Protein AF-A0A183J4U0-F1 (afdb_monomer_lite)

Sequence (180 aa):
LTAIEVCFNSGDDETRLAVTDIFAYIVDYNVSVVREYALSESMNNQKSQFFNLVIDQMFNDPDPELGAAMQLAGALKTLVDPETLIATAQSKYGKSDFLSYFYNRCMDNLCSPLLSATTEDKLVKDCYRTANLLSLVLDLISFGVERHSSYMRNFIIYRDLLKRVLLLLKSRHSFLALCE

Foldseek 3Di:
DVVLVVQLPDPDLVSPLVSLVVLLVCLVVPLQVVLLVQLVCCVVDVPRCVVLSLLVSQVPNPDLLSPSNLSSLVSVLSNLAPVNLVVCVPPPDHNVSSVCCCLVPRLVSLCVLLPVQDDLQAGNDQDSSSLSSVLSSVVSLVSCCVRPVVSNVVVCVVVVVVSSLCNQLVHPDCSSNPDD

Secondary structure (DSSP, 8-state):
-HHHHHHHT-S-HHHHHHHHHHHHHHHHHHHHHHHHHHHHHHHH-TT--HHHHHHHHHHT-S-TT-HHHHHHHHHHHHHH-TTGGGGGGGSSS-HHHHHHHHHHHTHHHHTHHHHHHB-SS-B----HHHHHHHHHHHHHHHHHHHH-HHHHHHHHHHTTHHHHHHHHTT-SSTTTS---

Structure (mmCIF, N/CA/C/O backbone):
data_AF-A0A183J4U0-F1
#
_entry.id   AF-A0A183J4U0-F1
#
loop_
_atom_site.group_PDB
_atom_site.id
_atom_site.type_symbol
_atom_site.label_atom_id
_atom_site.label_alt_id
_atom_site.label_comp_id
_atom_site.label_asym_id
_atom_site.label_entity_id
_atom_site.label_seq_id
_atom_site.pdbx_PDB_ins_code
_atom_site.Cartn_x
_atom_site.Cartn_y
_atom_site.Cartn_z
_atom_site.occupancy
_atom_site.B_iso_or_equiv
_atom_site.auth_seq_id
_atom_site.auth_comp_id
_atom_site.auth_asym_id
_atom_site.auth_atom_id
_atom_site.pdbx_PDB_model_num
ATOM 1 N N . LEU A 1 1 ? 18.326 -2.526 -7.253 1.00 93.44 1 LEU A N 1
ATOM 2 C CA . LEU A 1 1 ? 17.116 -2.916 -6.495 1.00 93.44 1 LEU A CA 1
ATOM 3 C C . LEU A 1 1 ? 17.379 -4.087 -5.552 1.00 93.44 1 LEU A C 1
ATOM 5 O O . LEU A 1 1 ? 16.970 -3.991 -4.412 1.00 93.44 1 LEU A O 1
ATOM 9 N N . THR A 1 2 ? 18.195 -5.083 -5.910 1.00 93.56 2 THR A N 1
ATOM 10 C CA . THR A 1 2 ? 18.646 -6.118 -4.951 1.00 93.56 2 THR A CA 1
ATOM 11 C C . THR A 1 2 ? 19.314 -5.550 -3.688 1.00 93.56 2 THR A C 1
ATOM 13 O O . THR A 1 2 ? 19.054 -6.015 -2.589 1.00 93.56 2 THR A O 1
ATOM 16 N N . ALA A 1 3 ? 20.121 -4.487 -3.800 1.00 95.75 3 ALA A N 1
ATOM 17 C CA . ALA A 1 3 ? 20.663 -3.805 -2.617 1.00 95.75 3 ALA A CA 1
ATOM 18 C C . ALA A 1 3 ? 19.563 -3.199 -1.720 1.00 95.75 3 ALA A C 1
ATOM 20 O O . ALA A 1 3 ? 19.681 -3.246 -0.503 1.00 95.75 3 ALA A O 1
ATOM 21 N N . ILE A 1 4 ? 18.473 -2.695 -2.317 1.00 96.69 4 ILE A N 1
ATOM 22 C CA . ILE A 1 4 ? 17.311 -2.176 -1.583 1.00 96.69 4 ILE A CA 1
ATOM 23 C C . ILE A 1 4 ? 16.652 -3.305 -0.784 1.00 96.69 4 ILE A C 1
ATOM 25 O O . ILE A 1 4 ? 16.370 -3.122 0.391 1.00 96.69 4 ILE A O 1
ATOM 29 N N . GLU A 1 5 ? 16.475 -4.490 -1.377 1.00 95.00 5 GLU A N 1
ATOM 30 C CA . GLU A 1 5 ? 15.946 -5.663 -0.663 1.00 95.00 5 GLU A CA 1
ATOM 31 C C . GLU A 1 5 ? 16.819 -6.073 0.516 1.00 95.00 5 GLU A C 1
ATOM 33 O O . GLU A 1 5 ? 16.300 -6.360 1.591 1.00 95.00 5 GLU A O 1
ATOM 38 N N . VAL A 1 6 ? 18.140 -6.107 0.328 1.00 95.56 6 VAL A N 1
ATOM 39 C CA . VAL A 1 6 ? 19.080 -6.445 1.405 1.00 95.56 6 VAL A CA 1
ATOM 40 C C . VAL A 1 6 ? 18.952 -5.443 2.549 1.00 95.56 6 VAL A C 1
ATOM 42 O O . VAL A 1 6 ? 18.843 -5.851 3.702 1.00 95.56 6 VAL A O 1
ATOM 45 N N . CYS A 1 7 ? 18.906 -4.147 2.238 1.00 97.25 7 CYS A N 1
ATOM 46 C CA . CYS A 1 7 ? 18.741 -3.100 3.240 1.00 97.25 7 CYS A CA 1
ATOM 47 C C . CYS A 1 7 ? 17.369 -3.159 3.923 1.00 97.25 7 CYS A C 1
ATOM 49 O O . CYS A 1 7 ? 17.318 -3.055 5.141 1.00 97.25 7 CYS A O 1
ATOM 51 N N . PHE A 1 8 ? 16.274 -3.393 3.196 1.00 96.19 8 PHE A N 1
ATOM 52 C CA . PHE A 1 8 ? 14.945 -3.580 3.792 1.00 96.19 8 PHE A CA 1
ATOM 53 C C . PHE A 1 8 ? 14.855 -4.830 4.675 1.00 96.19 8 PHE A C 1
ATOM 55 O O . PHE A 1 8 ? 14.104 -4.839 5.644 1.00 96.19 8 PHE A O 1
ATOM 62 N N . ASN A 1 9 ? 15.640 -5.871 4.399 1.00 95.00 9 ASN A N 1
ATOM 63 C CA . ASN A 1 9 ? 15.748 -7.039 5.277 1.00 95.00 9 ASN A CA 1
ATOM 64 C C . ASN A 1 9 ? 16.752 -6.846 6.430 1.00 95.00 9 ASN A C 1
ATOM 66 O O . ASN A 1 9 ? 16.984 -7.779 7.201 1.00 95.00 9 ASN A O 1
ATOM 70 N N . SER A 1 10 ? 17.358 -5.663 6.563 1.00 95.88 10 SER A N 1
ATOM 71 C CA . SER A 1 10 ? 18.247 -5.351 7.680 1.00 95.88 10 SER A CA 1
ATOM 72 C C . SER A 1 10 ? 17.480 -5.324 9.002 1.00 95.88 10 SER A C 1
ATOM 74 O O . SER A 1 10 ? 16.396 -4.751 9.101 1.00 95.88 10 SER A O 1
ATOM 76 N N . GLY A 1 11 ? 18.080 -5.875 10.057 1.00 94.00 11 GLY A N 1
ATOM 77 C CA . GLY A 1 11 ? 17.563 -5.734 11.422 1.00 94.00 11 GLY A CA 1
ATOM 78 C C . GLY A 1 11 ? 17.733 -4.327 12.009 1.00 94.00 11 GLY A C 1
ATOM 79 O O . GLY A 1 11 ? 17.257 -4.082 13.110 1.00 94.00 11 GLY A O 1
ATOM 80 N N . ASP A 1 12 ? 18.415 -3.426 11.299 1.00 96.25 12 ASP A N 1
ATOM 81 C CA . ASP A 1 12 ? 18.687 -2.054 11.724 1.00 96.25 12 ASP A CA 1
ATOM 82 C C . ASP A 1 12 ? 17.681 -1.061 11.123 1.00 96.25 12 ASP A C 1
ATOM 84 O O . ASP A 1 12 ? 17.539 -0.974 9.901 1.00 96.25 12 ASP A O 1
ATOM 88 N N . ASP A 1 13 ? 16.990 -0.314 11.984 1.00 96.06 13 ASP A N 1
ATOM 89 C CA . ASP A 1 13 ? 15.930 0.619 11.589 1.00 96.06 13 ASP A CA 1
ATOM 90 C C . ASP A 1 13 ? 16.482 1.801 10.783 1.00 96.06 13 ASP A C 1
ATOM 92 O O . ASP A 1 13 ? 15.883 2.179 9.778 1.00 96.06 13 ASP A O 1
ATOM 96 N N . GLU A 1 14 ? 17.652 2.335 11.153 1.00 96.06 14 GLU A N 1
ATOM 97 C CA . GLU A 1 14 ? 18.282 3.455 10.438 1.00 96.06 14 GLU A CA 1
ATOM 98 C C . GLU A 1 14 ? 18.593 3.081 8.984 1.00 96.06 14 GLU A C 1
ATOM 100 O O . GLU A 1 14 ? 18.301 3.846 8.063 1.00 96.06 14 GLU A O 1
ATOM 105 N N . THR A 1 15 ? 19.099 1.867 8.754 1.00 97.31 15 THR A N 1
ATOM 106 C CA . THR A 1 15 ? 19.336 1.322 7.412 1.00 97.31 15 THR A CA 1
ATOM 107 C C . THR A 1 15 ? 18.042 1.237 6.600 1.00 97.31 15 THR A C 1
ATOM 109 O O . THR A 1 15 ? 18.034 1.600 5.419 1.00 97.31 15 THR A O 1
ATOM 112 N N . ARG A 1 16 ? 16.942 0.763 7.203 1.00 97.50 16 ARG A N 1
ATOM 113 C CA . ARG A 1 16 ? 15.645 0.629 6.512 1.00 97.50 16 ARG A CA 1
ATOM 114 C C . ARG A 1 16 ? 15.012 1.986 6.197 1.00 97.50 16 ARG A C 1
ATOM 116 O O . ARG A 1 16 ? 14.442 2.161 5.118 1.00 97.50 16 ARG A O 1
ATOM 123 N N . LEU A 1 17 ? 15.155 2.957 7.093 1.00 96.69 17 LEU A N 1
ATOM 124 C CA . LEU A 1 17 ? 14.690 4.327 6.877 1.00 96.69 17 LEU A CA 1
ATOM 125 C C . LEU A 1 17 ? 15.512 5.020 5.784 1.00 96.69 17 LEU A C 1
ATOM 127 O O . LEU A 1 17 ? 14.944 5.496 4.806 1.00 96.69 17 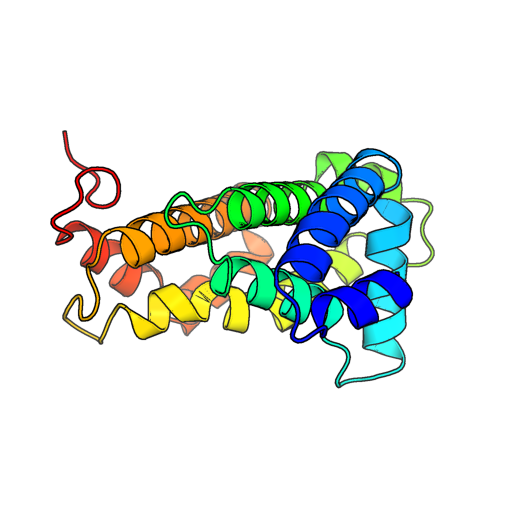LEU A O 1
ATOM 131 N N . ALA A 1 18 ? 16.844 4.966 5.856 1.00 96.81 18 ALA A N 1
ATOM 132 C CA . ALA A 1 18 ? 17.712 5.574 4.845 1.00 96.81 18 ALA A CA 1
ATOM 133 C C . ALA A 1 18 ? 17.474 4.993 3.442 1.00 96.81 18 ALA A C 1
ATOM 135 O O . ALA A 1 18 ? 17.494 5.711 2.440 1.00 96.81 18 ALA A O 1
ATOM 136 N N . VAL A 1 19 ? 17.228 3.682 3.343 1.00 97.88 19 VAL A N 1
ATOM 137 C CA . VAL A 1 19 ? 16.958 3.057 2.045 1.00 97.88 19 VAL A CA 1
ATOM 138 C C . VAL A 1 19 ? 15.536 3.326 1.534 1.00 97.88 19 VAL A C 1
ATOM 140 O O . VAL A 1 19 ? 15.312 3.242 0.326 1.00 97.88 19 VAL A O 1
ATOM 143 N N . THR A 1 20 ? 14.597 3.707 2.407 1.00 98.06 20 THR A N 1
ATOM 144 C CA . THR A 1 20 ? 13.251 4.155 2.007 1.00 98.06 20 THR A CA 1
ATOM 145 C C . THR A 1 20 ? 13.332 5.419 1.153 1.00 98.06 20 THR A C 1
ATOM 147 O O . THR A 1 20 ? 12.740 5.456 0.072 1.00 98.06 20 THR A O 1
ATOM 150 N N . ASP A 1 21 ? 14.157 6.389 1.555 1.00 95.94 21 ASP A N 1
ATOM 151 C CA . ASP A 1 21 ? 14.404 7.606 0.775 1.00 95.94 21 ASP A CA 1
ATOM 152 C C . ASP A 1 21 ? 15.013 7.307 -0.594 1.00 95.94 21 ASP A C 1
ATOM 154 O O . ASP A 1 21 ? 14.567 7.822 -1.623 1.00 95.94 21 ASP A O 1
ATOM 158 N N . ILE A 1 22 ? 16.011 6.421 -0.623 1.00 97.88 22 ILE A N 1
ATOM 159 C CA . ILE A 1 22 ? 16.664 6.002 -1.867 1.00 97.88 22 ILE A CA 1
ATOM 160 C C . ILE A 1 22 ? 15.658 5.295 -2.781 1.00 97.88 22 ILE A C 1
ATOM 162 O O . ILE A 1 22 ? 15.638 5.540 -3.987 1.00 97.88 22 ILE A O 1
ATOM 166 N N . PHE A 1 23 ? 14.819 4.415 -2.232 1.00 98.38 23 PHE A N 1
ATOM 167 C CA . PHE A 1 23 ? 13.799 3.715 -3.004 1.00 98.38 23 PHE A CA 1
ATOM 168 C C . PHE A 1 23 ? 12.775 4.685 -3.602 1.00 98.38 23 PHE A C 1
ATOM 170 O O . PHE A 1 23 ? 12.505 4.604 -4.801 1.00 98.38 23 PHE A O 1
ATOM 177 N N . ALA A 1 24 ? 12.259 5.622 -2.805 1.00 96.94 24 ALA A N 1
ATOM 178 C CA . ALA A 1 24 ? 11.329 6.645 -3.275 1.00 96.94 24 ALA A CA 1
ATOM 179 C C . ALA A 1 24 ? 11.949 7.495 -4.394 1.00 96.94 24 ALA A C 1
ATOM 181 O O . ALA A 1 24 ? 11.346 7.657 -5.453 1.00 96.94 24 ALA A O 1
ATOM 182 N N . TYR A 1 25 ? 13.208 7.910 -4.224 1.00 96.69 25 TYR A N 1
ATOM 183 C CA . TYR A 1 25 ? 13.953 8.626 -5.257 1.00 96.69 25 TYR A CA 1
ATOM 184 C C . TYR A 1 25 ? 14.075 7.812 -6.557 1.00 96.69 25 TYR A C 1
ATOM 186 O O . TYR A 1 25 ? 13.881 8.338 -7.651 1.00 96.69 25 TYR A O 1
ATOM 194 N N . ILE A 1 26 ? 14.348 6.506 -6.482 1.00 97.12 26 ILE A N 1
ATOM 195 C CA . ILE A 1 26 ? 14.392 5.657 -7.685 1.00 97.12 26 ILE A CA 1
ATOM 196 C C . ILE A 1 26 ? 13.018 5.599 -8.367 1.00 97.12 26 ILE A C 1
ATOM 198 O O . ILE A 1 26 ? 12.958 5.629 -9.596 1.00 97.12 26 ILE A O 1
ATOM 202 N N . VAL A 1 27 ? 11.928 5.520 -7.601 1.00 96.25 27 VAL A N 1
ATOM 203 C CA . VAL A 1 27 ? 10.564 5.492 -8.150 1.00 96.25 27 VAL A CA 1
ATOM 204 C C . VAL A 1 27 ? 10.227 6.798 -8.871 1.00 96.25 27 VAL A C 1
ATOM 206 O O . VAL A 1 27 ? 9.715 6.739 -9.989 1.00 96.25 27 VAL A O 1
ATOM 209 N N . ASP A 1 28 ? 10.580 7.945 -8.292 1.00 93.31 28 ASP A N 1
ATOM 210 C CA . ASP A 1 28 ? 10.303 9.264 -8.874 1.00 93.31 28 ASP A CA 1
ATOM 211 C C . ASP A 1 28 ? 11.062 9.502 -10.187 1.00 93.31 28 ASP A C 1
ATOM 213 O O . ASP A 1 28 ? 10.528 10.096 -11.125 1.00 93.31 28 ASP A O 1
ATOM 217 N N . TYR A 1 29 ? 12.302 9.014 -10.285 1.00 92.12 29 TYR A N 1
ATOM 218 C CA . TYR A 1 29 ? 13.151 9.244 -11.459 1.00 92.12 29 TYR A CA 1
ATOM 219 C C . TYR A 1 29 ? 13.063 8.138 -12.509 1.00 92.12 29 TYR A C 1
ATOM 221 O O . TYR A 1 29 ? 13.251 8.397 -13.700 1.00 92.12 29 TYR A O 1
ATOM 229 N N . ASN A 1 30 ? 12.834 6.891 -12.095 1.00 91.12 30 ASN A N 1
ATOM 230 C CA . ASN A 1 30 ? 12.848 5.742 -12.993 1.00 91.12 30 ASN A CA 1
ATOM 231 C C . ASN A 1 30 ? 11.872 4.642 -12.560 1.00 91.12 30 ASN A C 1
ATOM 233 O O . ASN A 1 30 ? 12.242 3.495 -12.280 1.00 91.12 30 ASN A O 1
ATOM 237 N N . VAL A 1 31 ? 10.589 4.997 -12.579 1.00 92.00 31 VAL A N 1
ATOM 238 C CA . VAL A 1 31 ? 9.477 4.089 -12.286 1.00 92.00 31 VAL A CA 1
ATOM 239 C C . VAL A 1 31 ? 9.531 2.793 -13.115 1.00 92.00 31 VAL A C 1
ATOM 241 O O . VAL A 1 31 ? 9.250 1.714 -12.591 1.00 92.00 31 VAL A O 1
ATOM 244 N N . SER A 1 32 ? 9.943 2.861 -14.388 1.00 90.56 32 SER A N 1
ATOM 245 C CA . SER A 1 32 ? 9.982 1.698 -15.287 1.00 90.56 32 SER A CA 1
ATOM 246 C C . SER A 1 32 ? 10.986 0.639 -14.828 1.00 90.56 32 SER A C 1
ATOM 248 O O . SER A 1 32 ? 10.643 -0.542 -14.824 1.00 90.56 32 SER A O 1
ATOM 250 N N . VAL A 1 33 ? 12.174 1.036 -14.354 1.00 91.88 33 VAL A N 1
ATOM 251 C CA . VAL A 1 33 ? 13.178 0.091 -13.825 1.00 91.88 33 VAL A CA 1
ATOM 252 C C . VAL A 1 33 ? 12.648 -0.675 -12.613 1.00 91.88 33 VAL A C 1
ATOM 254 O O . VAL A 1 33 ? 12.895 -1.875 -12.486 1.00 91.88 33 VAL A O 1
ATOM 257 N N . VAL A 1 34 ? 11.884 -0.017 -11.739 1.00 94.56 34 VAL A N 1
ATOM 258 C CA . VAL A 1 34 ? 11.293 -0.668 -10.560 1.00 94.56 34 VAL A CA 1
ATOM 259 C C . VAL A 1 34 ? 10.226 -1.684 -10.965 1.00 94.56 34 VAL A C 1
ATOM 261 O O . VAL A 1 34 ? 10.207 -2.801 -10.442 1.00 94.56 34 VAL A O 1
ATOM 264 N N . ARG A 1 35 ? 9.374 -1.336 -11.937 1.00 93.00 35 ARG A N 1
ATOM 265 C CA . ARG A 1 35 ? 8.352 -2.251 -12.469 1.00 93.00 35 ARG A CA 1
ATOM 266 C C . ARG A 1 35 ? 8.964 -3.471 -13.140 1.00 93.00 35 ARG A C 1
ATOM 268 O O . ARG A 1 35 ? 8.545 -4.593 -12.861 1.00 93.00 35 ARG A O 1
ATOM 275 N N . GLU A 1 36 ? 9.947 -3.255 -14.012 1.00 91.31 36 GLU A N 1
ATOM 276 C CA . GLU A 1 36 ? 10.636 -4.332 -14.726 1.00 91.31 36 GLU A CA 1
ATOM 277 C C . GLU A 1 36 ? 11.350 -5.269 -13.764 1.00 91.31 36 GLU A C 1
ATOM 279 O O . GLU A 1 36 ? 11.253 -6.487 -13.919 1.00 91.31 36 GLU A O 1
ATOM 284 N N . TYR A 1 37 ? 12.013 -4.717 -12.748 1.00 93.12 37 TYR A N 1
ATOM 285 C CA . TYR A 1 37 ? 12.656 -5.512 -11.715 1.00 93.12 37 TYR A CA 1
ATOM 286 C C . TYR A 1 37 ? 11.647 -6.407 -10.995 1.00 93.12 37 TYR A C 1
ATOM 288 O O . TYR A 1 37 ? 11.796 -7.628 -11.044 1.00 93.12 37 TYR A O 1
ATOM 296 N N . ALA A 1 38 ? 10.581 -5.828 -10.430 1.00 92.56 38 ALA A N 1
ATOM 297 C CA . ALA A 1 38 ? 9.571 -6.579 -9.686 1.00 92.56 38 ALA A CA 1
ATOM 298 C C . ALA A 1 38 ? 8.898 -7.666 -10.548 1.00 92.56 38 ALA A C 1
ATOM 300 O O . ALA A 1 38 ? 8.719 -8.801 -10.107 1.00 92.56 38 ALA A O 1
ATOM 301 N N . LEU A 1 39 ? 8.579 -7.352 -11.808 1.00 90.88 39 LEU A N 1
ATOM 302 C CA . LEU A 1 39 ? 8.016 -8.331 -12.738 1.00 90.88 39 LEU A CA 1
ATOM 303 C C . LEU A 1 39 ? 9.008 -9.436 -13.090 1.00 90.88 39 LEU A C 1
ATOM 305 O O . LEU A 1 39 ? 8.648 -10.613 -13.046 1.00 90.88 39 LEU A O 1
ATOM 309 N N . SER A 1 40 ? 10.247 -9.079 -13.427 1.00 89.81 40 SER A N 1
ATOM 310 C CA . SER A 1 40 ? 11.280 -10.054 -13.787 1.00 89.81 40 SER A CA 1
ATOM 311 C C . SER A 1 40 ? 11.569 -11.021 -12.639 1.00 89.81 40 SER A C 1
ATOM 313 O O . SER A 1 40 ? 11.699 -12.224 -12.865 1.00 89.81 40 SER A O 1
ATOM 315 N N . GLU A 1 41 ? 11.598 -10.517 -11.407 1.00 89.81 41 GLU A N 1
ATOM 316 C CA . GLU A 1 41 ? 11.797 -11.321 -10.210 1.00 89.81 41 GLU A CA 1
ATOM 317 C C . GLU A 1 41 ? 10.620 -12.291 -10.013 1.00 89.81 41 GLU A C 1
ATOM 319 O O . GLU A 1 41 ? 10.843 -13.490 -9.842 1.00 89.81 41 GLU A O 1
ATOM 324 N N . SER A 1 42 ? 9.378 -11.814 -10.171 1.00 88.06 42 SER A N 1
ATOM 325 C CA . SER A 1 42 ? 8.160 -12.629 -10.024 1.00 88.06 42 SER A CA 1
ATOM 326 C C . SER A 1 42 ? 8.043 -13.785 -11.023 1.00 88.06 42 SER A C 1
ATOM 328 O O . SER A 1 42 ? 7.495 -14.842 -10.700 1.00 88.06 42 SER A O 1
ATOM 330 N N . MET A 1 43 ? 8.579 -13.607 -12.232 1.00 84.56 43 MET A N 1
ATOM 331 C CA . MET A 1 43 ? 8.560 -14.628 -13.282 1.00 84.56 43 MET A CA 1
ATOM 332 C C . MET A 1 43 ? 9.628 -15.701 -13.057 1.00 84.56 43 MET A C 1
ATOM 334 O O . MET A 1 43 ? 9.401 -16.873 -13.351 1.00 84.56 43 MET A O 1
ATOM 338 N N . ASN A 1 44 ? 10.786 -15.306 -12.523 1.00 84.06 44 ASN A N 1
ATOM 339 C CA . ASN A 1 44 ? 11.911 -16.210 -12.284 1.00 84.06 44 ASN A CA 1
ATOM 340 C C . ASN A 1 44 ? 11.815 -16.928 -10.932 1.00 84.06 44 ASN A C 1
ATOM 342 O O . ASN A 1 44 ? 12.350 -18.025 -10.768 1.00 84.06 44 ASN A O 1
ATOM 346 N N . ASN A 1 45 ? 11.135 -16.323 -9.961 1.00 79.19 45 ASN A N 1
ATOM 347 C CA . ASN A 1 45 ? 10.990 -16.846 -8.616 1.00 79.19 45 ASN A CA 1
ATOM 348 C C . ASN A 1 45 ? 9.554 -16.640 -8.131 1.00 79.19 45 ASN A C 1
ATOM 350 O O . ASN A 1 45 ? 9.157 -15.536 -7.781 1.00 79.19 45 ASN A O 1
ATOM 354 N N . GLN A 1 46 ? 8.778 -17.718 -8.015 1.00 70.50 46 GLN A N 1
ATOM 355 C CA . GLN A 1 46 ? 7.401 -17.630 -7.507 1.00 70.50 46 GLN A CA 1
ATOM 356 C C . GLN A 1 46 ? 7.312 -17.151 -6.048 1.00 70.50 46 GLN A C 1
ATOM 358 O O . GLN A 1 46 ? 6.231 -16.770 -5.603 1.00 70.50 46 GLN A O 1
ATOM 363 N N . LYS A 1 47 ? 8.428 -17.188 -5.305 1.00 73.50 47 LYS A N 1
ATOM 364 C CA . LYS A 1 47 ? 8.545 -16.629 -3.952 1.00 73.50 47 LYS A CA 1
ATOM 365 C C . LYS A 1 47 ? 9.003 -15.167 -3.944 1.00 73.50 47 LYS A C 1
ATOM 367 O O . LYS A 1 47 ? 9.154 -14.622 -2.858 1.00 73.50 47 LYS A O 1
ATOM 372 N N . SER A 1 48 ? 9.255 -14.558 -5.106 1.00 74.12 48 SER A N 1
ATOM 373 C CA . SER A 1 48 ? 9.557 -13.128 -5.211 1.00 74.12 48 SER A CA 1
ATOM 374 C C . SER A 1 48 ? 8.450 -12.326 -4.545 1.00 74.12 48 SER A C 1
ATOM 376 O O . SER A 1 48 ? 7.253 -12.562 -4.745 1.00 74.12 48 SER A O 1
ATOM 378 N N . GLN A 1 49 ? 8.887 -11.402 -3.703 1.00 83.81 49 GLN A N 1
ATOM 379 C CA . GLN A 1 49 ? 8.032 -10.645 -2.810 1.00 83.81 49 GLN A CA 1
ATOM 380 C C . GLN A 1 49 ? 8.476 -9.184 -2.744 1.00 83.81 49 GLN A C 1
ATOM 382 O O . GLN A 1 49 ? 8.109 -8.523 -1.787 1.00 83.81 49 GLN A O 1
ATOM 387 N N . PHE A 1 50 ? 9.203 -8.639 -3.733 1.00 94.50 50 PHE A N 1
ATOM 388 C CA . PHE A 1 50 ? 9.763 -7.281 -3.641 1.00 94.50 50 PHE A CA 1
ATOM 389 C C . PHE A 1 50 ? 8.751 -6.221 -3.177 1.00 94.50 50 PHE A C 1
ATOM 391 O O . PHE A 1 50 ? 9.004 -5.494 -2.222 1.00 94.50 50 PHE A O 1
ATOM 398 N N . PHE A 1 51 ? 7.558 -6.167 -3.775 1.00 95.94 51 PHE A N 1
ATOM 399 C CA . PHE A 1 51 ? 6.529 -5.228 -3.312 1.00 95.94 51 PHE A CA 1
ATOM 400 C C . PHE A 1 51 ? 5.852 -5.645 -2.011 1.00 95.94 51 PHE A C 1
ATOM 402 O O . PHE A 1 51 ? 5.422 -4.775 -1.266 1.00 95.94 51 PHE A O 1
ATOM 409 N N . ASN A 1 52 ? 5.780 -6.940 -1.701 1.00 96.00 52 ASN A N 1
ATOM 410 C CA . ASN A 1 52 ? 5.331 -7.371 -0.379 1.00 96.00 52 ASN A CA 1
ATOM 411 C C . ASN A 1 52 ? 6.331 -6.953 0.706 1.00 96.00 52 ASN A C 1
ATOM 413 O O . ASN A 1 52 ? 5.893 -6.491 1.744 1.00 96.00 52 ASN A O 1
ATOM 417 N N . LEU A 1 53 ? 7.637 -6.975 0.427 1.00 96.38 53 LEU A N 1
ATOM 418 C CA . LEU A 1 53 ? 8.674 -6.441 1.304 1.00 96.38 53 LEU A CA 1
ATOM 419 C C . LEU A 1 53 ? 8.509 -4.928 1.494 1.00 96.38 53 LEU A C 1
ATOM 421 O O . LEU A 1 53 ? 8.582 -4.456 2.620 1.00 96.38 53 LEU A O 1
ATOM 425 N N . VAL A 1 54 ? 8.235 -4.172 0.424 1.00 97.75 54 VAL A N 1
ATOM 426 C CA . VAL A 1 54 ? 7.918 -2.732 0.521 1.00 97.75 54 VAL A CA 1
ATOM 427 C C . VAL A 1 54 ? 6.681 -2.490 1.398 1.00 97.75 54 VAL A C 1
ATOM 429 O O . VAL A 1 54 ? 6.697 -1.618 2.263 1.00 97.75 54 VAL A O 1
ATOM 432 N N . ILE A 1 55 ? 5.622 -3.282 1.216 1.00 98.00 55 ILE A N 1
ATOM 433 C CA . ILE A 1 55 ? 4.408 -3.222 2.045 1.00 98.00 55 ILE A CA 1
ATOM 434 C C . ILE A 1 55 ? 4.729 -3.572 3.508 1.00 98.00 55 ILE A C 1
ATOM 436 O O . ILE A 1 55 ? 4.265 -2.891 4.420 1.00 98.00 55 ILE A O 1
ATOM 440 N N . ASP A 1 56 ? 5.567 -4.577 3.751 1.00 96.75 56 ASP A N 1
ATOM 441 C CA . ASP A 1 56 ? 5.979 -4.958 5.101 1.00 96.75 56 ASP A CA 1
ATOM 442 C C . ASP A 1 56 ? 6.773 -3.834 5.778 1.00 96.75 56 ASP A C 1
ATOM 444 O O . ASP A 1 56 ? 6.595 -3.596 6.973 1.00 96.75 56 ASP A O 1
ATOM 448 N N . GLN A 1 57 ? 7.596 -3.087 5.033 1.00 97.38 57 GLN A N 1
ATOM 449 C CA . GLN A 1 57 ? 8.262 -1.897 5.570 1.00 97.38 57 GLN A CA 1
ATOM 450 C C . GLN A 1 57 ? 7.265 -0.819 5.990 1.00 97.38 57 GLN A C 1
ATOM 452 O O . GLN A 1 57 ? 7.413 -0.259 7.073 1.00 97.38 57 GLN A O 1
ATOM 457 N N . MET A 1 58 ? 6.201 -0.585 5.212 1.00 97.62 58 MET A N 1
ATOM 458 C CA . MET A 1 58 ? 5.135 0.340 5.623 1.00 97.62 58 MET A CA 1
ATOM 459 C C . MET A 1 58 ? 4.502 -0.069 6.956 1.00 97.62 58 MET A C 1
ATOM 461 O O . MET A 1 58 ? 4.172 0.771 7.790 1.00 97.62 58 MET A O 1
ATOM 465 N N . PHE A 1 59 ? 4.305 -1.369 7.171 1.00 96.38 59 PHE A N 1
ATOM 466 C CA . PHE A 1 59 ? 3.642 -1.864 8.378 1.00 96.38 59 PHE A CA 1
ATOM 467 C C . PHE A 1 59 ? 4.539 -1.778 9.610 1.00 96.38 59 PHE A C 1
ATOM 469 O O . PHE A 1 59 ? 4.033 -1.600 10.726 1.00 96.38 59 PHE A O 1
ATOM 476 N N . ASN A 1 60 ? 5.851 -1.877 9.399 1.00 95.56 60 ASN A N 1
ATOM 477 C CA . ASN A 1 60 ? 6.884 -1.903 10.429 1.00 95.56 60 ASN A CA 1
ATOM 478 C C . ASN A 1 60 ? 7.628 -0.569 10.586 1.00 95.56 60 ASN A C 1
ATOM 480 O O . ASN A 1 60 ? 8.694 -0.549 11.197 1.00 95.56 60 ASN A O 1
ATOM 484 N N . ASP A 1 61 ? 7.069 0.535 10.080 1.00 96.69 61 ASP A N 1
ATOM 485 C CA . ASP A 1 61 ? 7.611 1.873 10.317 1.00 96.69 61 ASP A CA 1
ATOM 486 C C . ASP A 1 61 ? 7.666 2.158 11.835 1.00 96.69 61 ASP A C 1
ATOM 488 O O . ASP A 1 61 ? 6.621 2.075 12.507 1.00 96.69 61 ASP A O 1
ATOM 492 N N . PRO A 1 62 ? 8.859 2.414 12.408 1.00 93.06 62 PRO A N 1
ATOM 493 C CA . PRO A 1 62 ? 9.001 2.687 13.834 1.00 93.06 62 PRO A CA 1
ATOM 494 C C . PRO A 1 62 ? 8.390 4.036 14.240 1.00 93.06 62 PRO A C 1
ATOM 496 O O . PRO A 1 62 ? 8.073 4.214 15.419 1.00 93.06 62 PRO A O 1
ATOM 499 N N . ASP A 1 63 ? 8.187 4.961 13.296 1.00 92.75 63 ASP A N 1
ATOM 500 C CA . ASP A 1 63 ? 7.604 6.274 13.554 1.00 92.75 63 ASP A CA 1
ATOM 501 C C . ASP A 1 63 ? 6.086 6.168 13.828 1.00 92.75 63 ASP A C 1
ATOM 503 O O . ASP A 1 63 ? 5.329 5.653 12.997 1.00 92.75 63 ASP A O 1
ATOM 507 N N . PRO A 1 64 ? 5.580 6.657 14.978 1.00 87.31 64 PRO A N 1
ATOM 508 C CA . PRO A 1 64 ? 4.144 6.752 15.238 1.00 87.31 64 PRO A CA 1
ATOM 509 C C . PRO A 1 64 ? 3.360 7.588 14.213 1.00 87.31 64 PRO A C 1
ATOM 511 O O . PRO A 1 64 ? 2.153 7.360 14.056 1.00 87.31 64 PRO A O 1
ATOM 514 N N . GLU A 1 65 ? 4.020 8.543 13.552 1.00 89.31 65 GLU A N 1
ATOM 515 C CA . GLU A 1 65 ? 3.456 9.380 12.485 1.00 89.31 65 GLU A CA 1
ATOM 516 C C . GLU A 1 65 ? 3.538 8.722 11.101 1.00 89.31 65 GLU A C 1
ATOM 518 O O . GLU A 1 65 ? 2.906 9.206 10.165 1.00 89.31 65 GLU A O 1
ATOM 523 N N . LEU A 1 66 ? 4.211 7.569 10.992 1.00 96.19 66 LEU A N 1
ATOM 524 C CA . LEU A 1 66 ? 4.285 6.748 9.782 1.00 96.19 66 LEU A CA 1
ATOM 525 C C . LEU A 1 66 ? 4.929 7.466 8.579 1.00 96.19 66 LEU A C 1
ATOM 527 O O . LEU A 1 66 ? 4.523 7.235 7.438 1.00 96.19 66 LEU A O 1
ATOM 531 N N . GLY A 1 67 ? 5.920 8.334 8.808 1.00 96.25 67 GLY A N 1
ATOM 532 C CA . GLY A 1 67 ? 6.550 9.129 7.748 1.00 96.25 67 GLY A CA 1
ATOM 533 C C . GLY A 1 67 ? 7.149 8.287 6.613 1.00 96.25 67 GLY A C 1
ATOM 534 O O . GLY A 1 67 ? 6.878 8.548 5.436 1.00 96.25 67 GLY A O 1
ATOM 535 N N . ALA A 1 68 ? 7.891 7.226 6.941 1.00 97.56 68 ALA A N 1
ATOM 536 C CA . ALA A 1 68 ? 8.458 6.327 5.936 1.00 97.56 68 ALA A CA 1
ATOM 537 C C . ALA A 1 68 ? 7.357 5.505 5.246 1.00 97.56 68 ALA A C 1
ATOM 539 O O . ALA A 1 68 ? 7.373 5.326 4.026 1.00 97.56 68 ALA A O 1
ATOM 540 N N . ALA A 1 69 ? 6.341 5.061 5.988 1.00 98.19 69 ALA A N 1
ATOM 541 C CA . ALA A 1 69 ? 5.207 4.348 5.410 1.00 98.19 69 ALA A CA 1
ATOM 542 C C . ALA A 1 69 ? 4.390 5.224 4.448 1.00 98.19 69 ALA A C 1
ATOM 544 O O . ALA A 1 69 ? 3.938 4.723 3.418 1.00 98.19 69 ALA A O 1
ATOM 545 N N . MET A 1 70 ? 4.222 6.519 4.736 1.00 97.81 70 MET A N 1
ATOM 546 C CA . MET A 1 70 ? 3.583 7.488 3.837 1.00 97.81 70 MET A CA 1
ATOM 547 C C . MET A 1 70 ? 4.360 7.622 2.525 1.00 97.81 70 MET A C 1
ATOM 549 O O . MET A 1 70 ? 3.767 7.605 1.445 1.00 97.81 70 MET A O 1
ATOM 553 N N . GLN A 1 71 ? 5.688 7.699 2.607 1.00 97.88 71 GLN A N 1
ATOM 554 C CA . GLN A 1 71 ? 6.561 7.789 1.439 1.00 97.88 71 GLN A CA 1
ATOM 555 C C . GLN A 1 71 ? 6.510 6.515 0.587 1.00 97.88 71 GLN A C 1
ATOM 557 O O . GLN A 1 71 ? 6.349 6.586 -0.633 1.00 97.88 71 GLN A O 1
ATOM 562 N N . LEU A 1 72 ? 6.557 5.340 1.220 1.00 98.44 72 LEU A N 1
ATOM 563 C CA . LEU A 1 72 ? 6.403 4.055 0.536 1.00 98.44 72 LEU A CA 1
ATOM 564 C C . LEU A 1 72 ? 5.003 3.894 -0.076 1.00 98.44 72 LEU A C 1
ATOM 566 O O . LEU A 1 72 ? 4.890 3.419 -1.205 1.00 98.44 72 LEU A O 1
ATOM 570 N N . ALA A 1 73 ? 3.943 4.339 0.606 1.00 98.25 73 ALA A N 1
ATOM 571 C CA . ALA A 1 73 ? 2.589 4.359 0.051 1.00 98.25 73 ALA A CA 1
ATOM 572 C C . ALA A 1 73 ? 2.515 5.243 -1.203 1.00 98.25 73 ALA A C 1
ATOM 574 O O . ALA A 1 73 ? 1.958 4.827 -2.222 1.00 98.25 73 ALA A O 1
ATOM 575 N N . GLY A 1 74 ? 3.123 6.433 -1.155 1.00 98.00 74 GLY A N 1
ATOM 576 C CA . GLY A 1 74 ? 3.257 7.326 -2.306 1.00 98.00 74 GLY A CA 1
ATOM 577 C C . GLY A 1 74 ? 3.994 6.657 -3.466 1.00 98.00 74 GLY A C 1
ATOM 578 O O . GLY A 1 74 ? 3.490 6.640 -4.588 1.00 98.00 74 GLY A O 1
ATOM 579 N N . ALA A 1 75 ? 5.124 6.005 -3.187 1.00 98.12 75 ALA A N 1
ATOM 580 C CA . ALA A 1 75 ? 5.883 5.258 -4.184 1.00 98.12 75 ALA A CA 1
ATOM 581 C C . ALA A 1 75 ? 5.052 4.127 -4.820 1.00 98.12 75 ALA A C 1
ATOM 583 O O . ALA A 1 75 ? 5.048 3.971 -6.043 1.00 98.12 75 ALA A O 1
ATOM 584 N N . LEU A 1 76 ? 4.292 3.365 -4.022 1.00 97.94 76 LEU A N 1
ATOM 585 C CA . LEU A 1 76 ? 3.386 2.332 -4.533 1.00 97.94 76 LEU A CA 1
ATOM 586 C C . LEU A 1 76 ? 2.293 2.926 -5.431 1.00 97.94 76 LEU A C 1
ATOM 588 O O . LEU A 1 76 ? 2.046 2.373 -6.504 1.00 97.94 76 LEU A O 1
ATOM 592 N N . LYS A 1 77 ? 1.684 4.061 -5.055 1.00 97.31 77 LYS A N 1
ATOM 593 C CA . LYS A 1 77 ? 0.716 4.773 -5.912 1.00 97.31 77 LYS A CA 1
ATOM 594 C C . LYS A 1 77 ? 1.346 5.185 -7.235 1.00 97.31 77 LYS A C 1
ATOM 596 O O . LYS A 1 77 ? 0.808 4.837 -8.283 1.00 97.31 77 LYS A O 1
ATOM 601 N N . THR A 1 78 ? 2.513 5.827 -7.200 1.00 96.62 78 THR A N 1
ATOM 602 C CA . THR A 1 78 ? 3.267 6.208 -8.403 1.00 96.62 78 THR A CA 1
ATOM 603 C C . THR A 1 78 ? 3.561 4.994 -9.281 1.00 96.62 78 THR A C 1
ATOM 605 O O . THR A 1 78 ? 3.432 5.069 -10.502 1.00 96.62 78 THR A O 1
ATOM 608 N N . LEU A 1 79 ? 3.898 3.845 -8.689 1.00 95.19 79 LEU A N 1
ATOM 609 C CA . LEU A 1 79 ? 4.171 2.608 -9.422 1.00 95.19 79 LEU A CA 1
ATOM 610 C C . LEU A 1 79 ? 2.932 2.021 -10.097 1.00 95.19 79 LEU A C 1
ATOM 612 O O . LEU A 1 79 ? 3.066 1.464 -11.189 1.00 95.19 79 LEU A O 1
ATOM 616 N N . VAL A 1 80 ? 1.743 2.146 -9.510 1.00 94.88 80 VAL A N 1
ATOM 617 C CA . VAL A 1 80 ? 0.507 1.630 -10.116 1.00 94.88 80 VAL A CA 1
ATOM 618 C C . VAL A 1 80 ? -0.261 2.670 -10.930 1.00 94.88 80 VAL A C 1
ATOM 620 O O . VAL A 1 80 ? -1.173 2.279 -11.647 1.00 94.88 80 VAL A O 1
ATOM 623 N N . ASP A 1 81 ? 0.080 3.958 -10.877 1.00 94.00 81 ASP A N 1
ATOM 624 C CA . ASP A 1 81 ? -0.702 5.006 -11.541 1.00 94.00 81 ASP A CA 1
ATOM 625 C C . ASP A 1 81 ? -0.802 4.795 -13.069 1.00 94.00 81 ASP A C 1
ATOM 627 O O . ASP A 1 81 ? 0.221 4.657 -13.749 1.00 94.00 81 ASP A O 1
ATOM 631 N N . PRO A 1 82 ? -2.017 4.800 -13.656 1.00 89.06 82 PRO A N 1
ATOM 632 C CA . PRO A 1 82 ? -2.209 4.779 -15.101 1.00 89.06 82 PRO A CA 1
ATOM 633 C C . PRO A 1 82 ? -1.377 5.799 -15.883 1.00 89.06 82 PRO A C 1
ATOM 635 O O . PRO A 1 82 ? -0.977 5.477 -17.003 1.00 89.06 82 PRO A O 1
ATOM 638 N N . GLU A 1 83 ? -1.138 6.990 -15.332 1.00 87.94 83 GLU A N 1
ATOM 639 C CA . GLU A 1 83 ? -0.404 8.080 -15.988 1.00 87.94 83 GLU A CA 1
ATOM 640 C C . GLU A 1 83 ? 1.083 7.768 -16.096 1.00 87.94 83 GLU A C 1
ATOM 642 O O . GLU A 1 83 ? 1.679 7.884 -17.167 1.00 87.94 83 GLU A O 1
ATOM 647 N N . THR A 1 84 ? 1.679 7.263 -15.021 1.00 85.62 84 THR A N 1
ATOM 648 C CA . THR A 1 84 ? 3.085 6.852 -15.026 1.00 85.62 84 THR A CA 1
ATOM 649 C C . THR A 1 84 ? 3.265 5.506 -15.732 1.00 85.62 84 THR A C 1
ATOM 651 O O . THR A 1 84 ? 4.360 5.193 -16.202 1.00 85.62 84 THR A O 1
ATOM 654 N N . LEU A 1 85 ? 2.210 4.689 -15.855 1.00 81.00 85 LEU A N 1
ATOM 655 C CA . LEU A 1 85 ? 2.227 3.430 -16.607 1.00 81.00 85 LEU A CA 1
ATOM 656 C C . LEU A 1 85 ? 2.378 3.631 -18.119 1.00 81.00 85 LEU A C 1
ATOM 658 O O . LEU A 1 85 ? 2.799 2.691 -18.795 1.00 81.00 85 LEU A O 1
ATOM 662 N N . ILE A 1 86 ? 2.126 4.833 -18.648 1.00 70.56 86 ILE A N 1
ATOM 663 C CA . ILE A 1 86 ? 2.375 5.174 -20.061 1.00 70.56 86 ILE A CA 1
ATOM 664 C C . ILE A 1 86 ? 3.866 5.007 -20.403 1.00 70.56 86 ILE A C 1
ATOM 666 O O . ILE A 1 86 ? 4.194 4.493 -21.472 1.00 70.56 86 ILE A O 1
ATOM 670 N N . ALA A 1 87 ? 4.770 5.310 -19.462 1.00 64.12 87 ALA A N 1
ATOM 671 C CA . ALA A 1 87 ? 6.215 5.092 -19.608 1.00 64.12 87 ALA A CA 1
ATOM 672 C C . ALA A 1 87 ? 6.607 3.603 -19.727 1.00 64.12 87 ALA A C 1
ATOM 674 O O . ALA A 1 87 ? 7.724 3.271 -20.118 1.00 64.12 87 ALA A O 1
ATOM 675 N N . THR A 1 88 ? 5.675 2.695 -19.427 1.00 59.59 88 THR A N 1
ATOM 676 C CA . THR A 1 88 ? 5.852 1.237 -19.527 1.00 59.59 88 THR A CA 1
ATOM 677 C C . THR A 1 88 ? 5.490 0.708 -20.917 1.00 59.59 88 THR A C 1
ATOM 679 O O . THR A 1 88 ? 5.726 -0.460 -21.199 1.00 59.59 88 THR A O 1
ATOM 682 N N . ALA A 1 89 ? 4.950 1.544 -21.816 1.00 60.84 89 ALA A N 1
ATOM 683 C CA . ALA A 1 89 ? 4.614 1.145 -23.187 1.00 60.84 89 ALA A CA 1
ATOM 684 C C . ALA A 1 89 ? 5.839 0.703 -24.013 1.00 60.84 89 ALA A C 1
ATOM 686 O O . ALA A 1 89 ? 5.685 0.008 -25.012 1.00 60.84 89 ALA A O 1
ATOM 687 N N . GLN A 1 90 ? 7.044 1.099 -23.591 1.00 63.62 90 GLN A N 1
ATOM 688 C CA . GLN A 1 90 ? 8.321 0.697 -24.192 1.00 63.62 90 GLN A CA 1
ATOM 689 C C . GLN A 1 90 ? 9.005 -0.461 -23.443 1.00 63.62 90 GLN A C 1
ATOM 691 O O . GLN A 1 90 ? 10.072 -0.906 -23.857 1.00 63.62 90 GLN A O 1
ATOM 696 N N . SER A 1 91 ? 8.417 -0.936 -22.340 1.00 69.31 91 SER A N 1
ATOM 697 C CA . SER A 1 91 ? 8.996 -1.993 -21.509 1.00 69.31 91 SER A CA 1
ATOM 698 C C . SER A 1 91 ? 8.777 -3.370 -22.141 1.00 69.31 91 SER A C 1
ATOM 700 O O . SER A 1 91 ? 7.837 -3.581 -22.910 1.00 69.31 91 SER A O 1
ATOM 702 N N . LYS A 1 92 ? 9.615 -4.343 -21.765 1.00 72.44 92 LYS A N 1
ATOM 703 C CA . LYS A 1 92 ? 9.446 -5.751 -22.170 1.00 72.44 92 LYS A CA 1
ATOM 704 C C . LYS A 1 92 ? 8.084 -6.330 -21.749 1.00 72.44 92 LYS A C 1
ATOM 706 O O . LYS A 1 92 ? 7.616 -7.286 -22.365 1.00 72.44 92 LYS A O 1
ATOM 711 N N . TYR A 1 93 ? 7.475 -5.778 -20.702 1.00 75.06 93 TYR A N 1
ATOM 712 C CA . TYR A 1 93 ? 6.211 -6.233 -20.130 1.00 75.06 93 TYR A CA 1
ATOM 713 C C . TYR A 1 93 ? 5.094 -5.205 -20.345 1.00 75.06 93 TYR A C 1
ATOM 715 O O . TYR A 1 93 ? 5.315 -3.991 -20.328 1.00 75.06 93 TYR A O 1
ATOM 723 N N . GLY A 1 94 ? 3.866 -5.678 -20.542 1.00 80.06 94 GLY A N 1
ATOM 724 C CA . GLY A 1 94 ? 2.721 -4.800 -20.742 1.00 80.06 94 GLY A CA 1
ATOM 725 C C . GLY A 1 94 ? 2.220 -4.172 -19.440 1.00 80.06 94 GLY A C 1
ATOM 726 O O . GLY A 1 94 ? 2.395 -4.708 -18.344 1.00 80.06 94 GLY A O 1
ATOM 727 N N . LYS A 1 95 ? 1.476 -3.066 -19.567 1.00 86.88 95 LYS A N 1
ATOM 728 C CA . LYS A 1 95 ? 0.713 -2.459 -18.459 1.00 86.88 95 LYS A CA 1
ATOM 729 C C . LYS A 1 95 ? -0.157 -3.489 -17.723 1.00 86.88 95 LYS A C 1
ATOM 731 O O . LYS A 1 95 ? -0.235 -3.472 -16.497 1.00 86.88 95 LYS A O 1
ATOM 736 N N . SER A 1 96 ? -0.830 -4.365 -18.470 1.00 88.81 96 SER A N 1
ATOM 737 C CA . SER A 1 96 ? -1.699 -5.409 -17.916 1.00 88.81 96 SER A CA 1
ATOM 738 C C . SER A 1 96 ? -0.935 -6.433 -17.086 1.00 88.81 96 SER A C 1
ATOM 740 O O . SER A 1 96 ? -1.455 -6.879 -16.067 1.00 88.81 96 SER A O 1
ATOM 742 N N . ASP A 1 97 ? 0.290 -6.778 -17.487 1.00 89.31 97 ASP A N 1
ATOM 743 C CA . ASP A 1 97 ? 1.110 -7.766 -16.783 1.00 89.31 97 ASP A CA 1
ATOM 744 C C . ASP A 1 97 ? 1.522 -7.223 -15.416 1.00 89.31 97 ASP A C 1
ATOM 746 O O . ASP A 1 97 ? 1.372 -7.905 -14.403 1.00 89.31 97 ASP A O 1
ATOM 750 N N . PHE A 1 98 ? 1.946 -5.955 -15.379 1.00 91.25 98 PHE A N 1
ATOM 751 C CA . PHE A 1 98 ? 2.299 -5.271 -14.139 1.00 91.25 98 PHE A CA 1
ATOM 752 C C . PHE A 1 98 ? 1.124 -5.180 -13.164 1.00 91.25 98 PHE A C 1
ATOM 754 O O . PHE A 1 98 ? 1.243 -5.581 -12.007 1.00 91.25 98 PHE A O 1
ATOM 761 N N . LEU A 1 99 ? -0.025 -4.682 -13.631 1.00 93.19 99 LEU A N 1
ATOM 762 C CA . LEU A 1 99 ? -1.209 -4.548 -12.783 1.00 93.19 99 LEU A CA 1
ATOM 763 C C . LEU A 1 99 ? -1.714 -5.916 -12.312 1.00 93.19 99 LEU A C 1
ATOM 765 O O . LEU A 1 99 ? -2.069 -6.065 -11.146 1.00 93.19 99 LEU A O 1
ATOM 769 N N . SER A 1 100 ? -1.683 -6.932 -13.178 1.00 92.00 100 SER A N 1
ATOM 770 C CA . SER A 1 100 ? -2.035 -8.304 -12.796 1.00 92.00 100 SER A CA 1
ATOM 771 C C . SER A 1 100 ? -1.102 -8.842 -11.718 1.00 92.00 100 SER A C 1
ATOM 773 O O . SER A 1 100 ? -1.572 -9.458 -10.765 1.00 92.00 100 SER A O 1
ATOM 775 N N . TYR A 1 101 ? 0.205 -8.603 -11.832 1.00 91.94 101 TYR A N 1
ATOM 776 C CA . TYR A 1 101 ? 1.162 -8.966 -10.793 1.00 91.94 101 TYR A CA 1
ATOM 777 C C . TYR A 1 101 ? 0.831 -8.271 -9.467 1.00 91.94 101 TYR A C 1
ATOM 779 O O . TYR A 1 101 ? 0.605 -8.955 -8.470 1.00 91.94 101 TYR A O 1
ATOM 787 N N . PHE A 1 102 ? 0.714 -6.941 -9.465 1.00 93.88 102 PHE A N 1
ATOM 788 C CA . PHE A 1 102 ? 0.454 -6.173 -8.248 1.00 93.88 102 PHE A CA 1
ATOM 789 C C . PHE A 1 102 ? -0.859 -6.596 -7.571 1.00 93.88 102 PHE A C 1
ATOM 791 O O . PHE A 1 102 ? -0.869 -6.982 -6.400 1.00 93.88 102 PHE A O 1
ATOM 798 N N . TYR A 1 103 ? -1.969 -6.604 -8.318 1.00 93.31 103 TYR A N 1
ATOM 799 C CA . TYR A 1 103 ? -3.284 -6.896 -7.750 1.00 93.31 103 TYR A CA 1
ATOM 800 C C . TYR A 1 103 ? -3.444 -8.355 -7.308 1.00 93.31 103 TYR A C 1
ATOM 802 O O . TYR A 1 103 ? -4.098 -8.607 -6.298 1.00 93.31 103 TYR A O 1
ATOM 810 N N . ASN A 1 104 ? -2.814 -9.315 -7.995 1.00 91.31 104 ASN A N 1
ATOM 811 C CA . ASN A 1 104 ? -2.931 -10.730 -7.627 1.00 91.31 104 ASN A CA 1
ATOM 812 C C . ASN A 1 104 ? -1.923 -11.178 -6.560 1.00 91.31 104 ASN A C 1
ATOM 814 O O . ASN A 1 104 ? -2.146 -12.207 -5.925 1.00 91.31 104 ASN A O 1
ATOM 818 N N . ARG A 1 105 ? -0.792 -10.478 -6.392 1.00 91.44 105 ARG A N 1
ATOM 819 C CA . ARG A 1 105 ? 0.299 -10.918 -5.498 1.00 91.44 105 ARG A CA 1
ATOM 820 C C . ARG A 1 105 ? 0.493 -10.048 -4.264 1.00 91.44 105 ARG A C 1
ATOM 822 O O . ARG A 1 105 ? 1.043 -10.548 -3.284 1.00 91.44 105 ARG A O 1
ATOM 829 N N . CYS A 1 106 ? 0.070 -8.786 -4.302 1.00 94.00 106 CYS A N 1
ATOM 830 C CA . CYS A 1 106 ? 0.365 -7.825 -3.238 1.00 94.00 106 CYS A CA 1
ATOM 831 C C . CYS A 1 106 ? -0.866 -7.424 -2.422 1.00 94.00 106 CYS A C 1
ATOM 833 O O . CYS A 1 106 ? -0.745 -7.124 -1.237 1.00 94.00 106 CYS A O 1
ATOM 835 N N . MET A 1 107 ? -2.061 -7.453 -3.017 1.00 93.50 107 MET A N 1
ATOM 836 C CA . MET A 1 107 ? -3.267 -6.927 -2.364 1.00 93.50 107 MET A CA 1
ATOM 837 C C . MET A 1 107 ? -3.671 -7.659 -1.090 1.00 93.50 107 MET A C 1
ATOM 839 O O . MET A 1 107 ? -4.154 -7.020 -0.157 1.00 93.50 107 MET A O 1
ATOM 843 N N . ASP A 1 108 ? -3.470 -8.978 -1.033 1.00 92.81 108 ASP A N 1
ATOM 844 C CA . ASP A 1 108 ? -3.751 -9.748 0.180 1.00 92.81 108 ASP A CA 1
ATOM 845 C C . ASP A 1 108 ? -2.868 -9.280 1.348 1.00 92.81 108 ASP A C 1
ATOM 847 O O . ASP A 1 108 ? -3.375 -9.102 2.456 1.00 92.81 108 ASP A O 1
ATOM 851 N N . ASN A 1 109 ? -1.581 -9.003 1.098 1.00 95.12 109 ASN A N 1
ATOM 852 C CA . ASN A 1 109 ? -0.690 -8.464 2.125 1.00 95.12 109 ASN A CA 1
ATOM 853 C C . ASN A 1 109 ? -1.066 -7.022 2.482 1.00 95.12 109 ASN A C 1
ATOM 855 O O . ASN A 1 109 ? -1.218 -6.696 3.659 1.00 95.12 109 ASN A O 1
ATOM 859 N N . LEU A 1 110 ? -1.315 -6.186 1.467 1.00 96.12 110 LEU A N 1
ATOM 860 C CA . LEU A 1 110 ? -1.690 -4.783 1.643 1.00 96.12 110 LEU A CA 1
ATOM 861 C C . LEU A 1 110 ? -2.938 -4.620 2.522 1.00 96.12 110 LEU A C 1
ATOM 863 O O . LEU A 1 110 ? -3.004 -3.717 3.351 1.00 96.12 110 LEU A O 1
ATOM 867 N N . CYS A 1 111 ? -3.922 -5.507 2.373 1.00 94.69 111 CYS A N 1
ATOM 868 C CA . CYS A 1 111 ? -5.158 -5.455 3.152 1.00 94.69 111 CYS A CA 1
ATOM 869 C C . CYS A 1 111 ? -5.043 -6.126 4.522 1.00 94.69 111 CYS A C 1
ATOM 871 O O . CYS A 1 111 ? -5.963 -5.999 5.333 1.00 94.69 111 CYS A O 1
ATOM 873 N N . SER A 1 112 ? -3.947 -6.829 4.817 1.00 94.94 112 SER A N 1
ATOM 874 C CA . SER A 1 112 ? -3.802 -7.588 6.060 1.00 94.94 112 SER A CA 1
ATOM 875 C C . SER A 1 112 ? -4.006 -6.754 7.338 1.00 94.94 112 SER A C 1
ATOM 877 O O . SER A 1 112 ? -4.641 -7.286 8.259 1.00 94.94 112 SER A O 1
ATOM 879 N N . PRO A 1 113 ? -3.626 -5.455 7.428 1.00 94.69 113 PRO A N 1
ATOM 880 C CA . PRO A 1 113 ? -3.923 -4.651 8.612 1.00 94.69 113 PRO A CA 1
ATOM 881 C C . PRO A 1 113 ? -5.426 -4.417 8.788 1.00 94.69 113 PRO A C 1
ATOM 883 O O . PRO A 1 113 ? -5.934 -4.549 9.900 1.00 94.69 113 PRO A O 1
ATOM 886 N N . LEU A 1 114 ? -6.155 -4.158 7.696 1.00 93.62 114 LEU A N 1
ATOM 887 C CA . LEU A 1 114 ? -7.616 -4.018 7.703 1.00 93.62 114 LEU A CA 1
ATOM 888 C C . LEU A 1 114 ? -8.289 -5.319 8.142 1.00 93.62 114 LEU A C 1
ATOM 890 O O . LEU A 1 114 ? -9.181 -5.305 8.996 1.00 93.62 114 LEU A O 1
ATOM 894 N N . LEU A 1 115 ? -7.833 -6.449 7.595 1.00 91.62 115 LEU A N 1
ATOM 895 C CA . LEU A 1 115 ? -8.357 -7.767 7.950 1.00 91.62 115 LEU A CA 1
ATOM 896 C C . LEU A 1 115 ? -8.071 -8.127 9.416 1.00 91.62 115 LEU A C 1
ATOM 898 O O . LEU A 1 115 ? -8.885 -8.797 10.041 1.00 91.62 115 LEU A O 1
ATOM 902 N N . SER A 1 116 ? -6.940 -7.677 9.962 1.00 92.69 116 SER A N 1
ATOM 903 C CA . SER A 1 116 ? -6.512 -7.959 11.340 1.00 92.69 116 SER A CA 1
ATOM 904 C C . SER A 1 116 ? -7.121 -7.011 12.371 1.00 92.69 116 SER A C 1
ATOM 906 O O . SER A 1 116 ? -7.254 -7.369 13.543 1.00 92.69 116 SER A O 1
ATOM 908 N N . ALA A 1 117 ? -7.465 -5.788 11.965 1.00 92.00 117 ALA A N 1
ATOM 909 C CA . ALA A 1 117 ? -8.130 -4.816 12.823 1.00 92.00 117 ALA A CA 1
ATOM 910 C C . ALA A 1 117 ? -9.635 -5.091 12.952 1.00 92.00 117 ALA A C 1
ATOM 912 O O . ALA A 1 117 ? -10.248 -4.609 13.901 1.00 92.00 117 ALA A O 1
ATOM 913 N N . THR A 1 118 ? -10.227 -5.879 12.048 1.00 91.62 118 THR A N 1
ATOM 914 C CA . THR A 1 118 ? -11.671 -6.150 11.995 1.00 91.62 118 THR A CA 1
ATOM 915 C C . THR A 1 118 ? -11.981 -7.645 12.092 1.00 91.62 118 THR A C 1
ATOM 917 O O . THR A 1 118 ? -11.353 -8.470 11.434 1.00 91.62 118 THR A O 1
ATOM 920 N N . THR A 1 119 ? -12.981 -8.017 12.890 1.00 86.38 119 THR A N 1
ATOM 921 C CA . THR A 1 119 ? -13.651 -9.325 12.762 1.00 86.38 119 THR A CA 1
ATOM 922 C C . THR A 1 119 ? -14.861 -9.189 11.843 1.00 86.38 119 THR A C 1
ATOM 924 O O . THR A 1 119 ? -15.040 -8.154 11.203 1.00 86.38 119 THR A O 1
ATOM 927 N N . GLU A 1 120 ? -15.714 -10.212 11.774 1.00 78.19 120 GLU A N 1
ATOM 928 C CA . GLU A 1 120 ? -16.965 -10.115 11.023 1.00 78.19 120 GLU A CA 1
ATOM 929 C C . GLU A 1 120 ? -17.833 -8.934 11.487 1.00 78.19 120 GLU A C 1
ATOM 931 O O . GLU A 1 120 ? -18.465 -8.305 10.643 1.00 78.19 120 GLU A O 1
ATOM 936 N N . ASP A 1 121 ? -17.825 -8.579 12.780 1.00 85.38 121 ASP A N 1
ATOM 937 C CA . ASP A 1 121 ? -18.826 -7.651 13.335 1.00 85.38 121 ASP A CA 1
ATOM 938 C C . ASP A 1 121 ? -18.245 -6.507 14.182 1.00 85.38 121 ASP A C 1
ATOM 940 O O . ASP A 1 121 ? -18.985 -5.618 14.630 1.00 85.38 121 ASP A O 1
ATOM 944 N N . LYS A 1 122 ? -16.934 -6.524 14.459 1.00 89.06 122 LYS A N 1
ATOM 945 C CA . LYS A 1 122 ? -16.305 -5.605 15.417 1.00 89.06 122 LYS A CA 1
ATOM 946 C C . LYS A 1 122 ? -14.950 -5.090 14.951 1.00 89.06 122 LYS A C 1
ATOM 948 O O . LYS A 1 122 ? -14.177 -5.796 14.310 1.00 89.06 122 LYS A O 1
ATOM 953 N N . LEU A 1 123 ? -14.654 -3.865 15.376 1.00 89.94 123 LEU A N 1
ATOM 954 C CA . LEU A 1 123 ? -13.313 -3.297 15.378 1.00 89.94 123 LEU A CA 1
ATOM 955 C C . LEU A 1 123 ? -12.563 -3.823 16.612 1.00 89.94 123 LEU A C 1
ATOM 957 O O . LEU A 1 123 ? -13.032 -3.662 17.738 1.00 89.94 123 LEU A O 1
ATOM 961 N N . VAL A 1 124 ? -11.436 -4.500 16.397 1.00 90.38 124 VAL A N 1
ATOM 962 C CA . VAL A 1 124 ? -10.664 -5.210 17.434 1.00 90.38 124 VAL A CA 1
ATOM 963 C C . VAL A 1 124 ? -9.414 -4.437 17.854 1.00 90.38 124 VAL A C 1
ATOM 965 O O . VAL A 1 124 ? -9.008 -4.512 19.012 1.00 90.38 124 VAL A O 1
ATOM 968 N N . LYS A 1 125 ? -8.800 -3.680 16.937 1.00 86.75 125 LYS A N 1
ATOM 969 C CA . LYS A 1 125 ? -7.609 -2.861 17.207 1.00 86.75 125 LYS A CA 1
ATOM 970 C C . LYS A 1 125 ? -7.847 -1.428 16.741 1.00 86.75 125 LYS A C 1
ATOM 972 O O . LYS A 1 125 ? -7.949 -1.188 15.547 1.00 86.75 125 LYS A O 1
ATOM 977 N N . ASP A 1 126 ? -7.904 -0.498 17.695 1.00 89.62 126 ASP A N 1
ATOM 978 C CA . ASP A 1 126 ? -8.231 0.916 17.451 1.00 89.62 126 ASP A CA 1
ATOM 979 C C . ASP A 1 126 ? -7.276 1.876 18.195 1.00 89.62 126 ASP A C 1
ATOM 981 O O . ASP A 1 126 ? -7.666 2.862 18.833 1.00 89.62 126 ASP A O 1
ATOM 985 N N . CYS A 1 127 ? -5.978 1.557 18.211 1.00 91.69 127 CYS A N 1
ATOM 986 C CA . CYS A 1 127 ? -4.955 2.492 18.689 1.00 91.69 127 CYS A CA 1
ATOM 987 C C . CYS A 1 127 ? -4.584 3.498 17.590 1.00 91.69 127 CYS A C 1
ATOM 989 O O . CYS A 1 127 ? -4.785 3.224 16.412 1.00 91.69 127 CYS A O 1
ATOM 991 N N . TYR A 1 128 ? -4.045 4.655 17.982 1.00 91.81 128 TYR A N 1
ATOM 992 C CA . TYR A 1 128 ? -3.725 5.756 17.065 1.00 91.81 128 TYR A CA 1
ATOM 993 C C . TYR A 1 128 ? -2.846 5.314 15.884 1.00 91.81 128 TYR A C 1
ATOM 995 O O . TYR A 1 128 ? -3.205 5.529 14.732 1.00 91.81 128 TYR A O 1
ATOM 1003 N N . ARG A 1 129 ? -1.759 4.575 16.156 1.00 93.25 129 ARG A N 1
ATOM 1004 C CA . ARG A 1 129 ? -0.878 4.040 15.106 1.00 93.25 129 ARG A CA 1
ATOM 1005 C C . ARG A 1 129 ? -1.613 3.104 14.144 1.00 93.25 129 ARG A C 1
ATOM 1007 O O . ARG A 1 129 ? -1.445 3.213 12.935 1.00 93.25 129 ARG A O 1
ATOM 1014 N N . THR A 1 130 ? -2.427 2.177 14.661 1.00 93.38 130 THR A N 1
ATOM 1015 C CA . THR A 1 130 ? -3.233 1.294 13.803 1.00 93.38 130 THR A CA 1
ATOM 1016 C C . THR A 1 130 ? -4.218 2.103 12.972 1.00 93.38 130 THR A C 1
ATOM 1018 O O . THR A 1 130 ? -4.375 1.801 11.798 1.00 93.38 130 THR A O 1
ATOM 1021 N N . ALA A 1 131 ? -4.830 3.145 13.534 1.00 93.88 131 ALA A N 1
ATOM 1022 C CA . ALA A 1 131 ? -5.749 3.992 12.795 1.00 93.88 131 ALA A CA 1
ATOM 1023 C C . ALA A 1 131 ? -5.057 4.742 11.641 1.00 93.88 131 ALA A C 1
ATOM 1025 O O . ALA A 1 131 ? -5.556 4.709 10.518 1.00 93.88 131 ALA A O 1
ATOM 1026 N N . ASN A 1 132 ? -3.875 5.324 11.875 1.00 94.19 132 ASN A N 1
ATOM 1027 C CA . ASN A 1 132 ? -3.075 5.951 10.814 1.00 94.19 132 ASN A CA 1
ATOM 1028 C C . ASN A 1 132 ? -2.684 4.948 9.723 1.00 94.19 132 ASN A C 1
ATOM 1030 O O . ASN A 1 132 ? -2.846 5.227 8.536 1.00 94.19 132 ASN A O 1
ATOM 1034 N N . LEU A 1 133 ? -2.243 3.746 10.110 1.00 96.06 133 LEU A N 1
ATOM 1035 C CA . LEU A 1 133 ? -1.888 2.712 9.139 1.00 96.06 133 LEU A CA 1
ATOM 1036 C C . LEU A 1 133 ? -3.103 2.261 8.317 1.00 96.06 133 LEU A C 1
ATOM 1038 O O . LEU A 1 133 ? -3.001 2.084 7.106 1.00 96.06 133 LEU A O 1
ATOM 1042 N N . LEU A 1 134 ? -4.263 2.091 8.958 1.00 95.56 134 LEU A N 1
ATOM 1043 C CA . LEU A 1 134 ? -5.508 1.775 8.263 1.00 95.56 134 LEU A CA 1
ATOM 1044 C C . LEU A 1 134 ? -5.903 2.890 7.296 1.00 95.56 134 LEU A C 1
ATOM 1046 O O . LEU A 1 134 ? -6.328 2.576 6.192 1.00 95.56 134 LEU A O 1
ATOM 1050 N N . SER A 1 135 ? -5.715 4.158 7.668 1.00 95.06 135 SER A N 1
ATOM 1051 C CA . SER A 1 135 ? -5.967 5.299 6.780 1.00 95.06 135 SER A CA 1
ATOM 1052 C C . SER A 1 135 ? -5.116 5.208 5.509 1.00 95.06 135 SER A C 1
ATOM 1054 O O . SER A 1 135 ? -5.649 5.268 4.403 1.00 95.06 135 SER A O 1
ATOM 1056 N N . LEU A 1 136 ? -3.816 4.920 5.648 1.00 96.12 136 LEU A N 1
ATOM 1057 C CA . LEU A 1 136 ? -2.909 4.714 4.510 1.00 96.12 136 LEU A CA 1
ATOM 1058 C C . LEU A 1 136 ? -3.314 3.527 3.627 1.00 96.12 136 LEU A C 1
ATOM 1060 O O . LEU A 1 136 ? -3.310 3.620 2.399 1.00 96.12 136 LEU A O 1
ATOM 1064 N N . VAL A 1 137 ? -3.690 2.404 4.242 1.00 96.62 137 VAL A N 1
ATOM 1065 C CA . VAL A 1 137 ? -4.162 1.219 3.512 1.00 96.62 137 VAL A CA 1
ATOM 1066 C C . VAL A 1 137 ? -5.463 1.520 2.764 1.00 96.62 137 VAL A C 1
ATOM 1068 O O . VAL A 1 137 ? -5.593 1.150 1.597 1.00 96.62 137 VAL A O 1
ATOM 1071 N N . LEU A 1 138 ? -6.417 2.209 3.394 1.00 95.62 138 LEU A N 1
ATOM 1072 C CA . LEU A 1 138 ? -7.672 2.617 2.758 1.00 95.62 138 LEU A CA 1
ATOM 1073 C C . LEU A 1 138 ? -7.437 3.568 1.591 1.00 95.62 138 LEU A C 1
ATOM 1075 O O . LEU A 1 138 ? -8.105 3.438 0.570 1.00 95.62 138 LEU A O 1
ATOM 1079 N N . ASP A 1 139 ? -6.493 4.492 1.720 1.00 96.31 139 ASP A N 1
ATOM 1080 C CA . ASP A 1 139 ? -6.134 5.441 0.673 1.00 96.31 139 ASP A CA 1
ATOM 1081 C C . ASP A 1 139 ? -5.542 4.723 -0.560 1.00 96.31 139 ASP A C 1
ATOM 1083 O O . ASP A 1 139 ? -5.941 4.975 -1.700 1.00 96.31 139 ASP A O 1
ATOM 1087 N N . LEU A 1 140 ? -4.681 3.720 -0.351 1.00 97.06 140 LEU A N 1
ATOM 1088 C CA . LEU A 1 140 ? -4.188 2.848 -1.428 1.00 97.06 140 LEU A CA 1
ATOM 1089 C C . LEU A 1 140 ? -5.293 1.991 -2.065 1.00 97.06 140 LEU A C 1
ATOM 1091 O O . LEU A 1 140 ? -5.347 1.856 -3.292 1.00 97.06 140 LEU A O 1
ATOM 1095 N N . ILE A 1 141 ? -6.186 1.418 -1.251 1.00 95.31 141 ILE A N 1
ATOM 1096 C CA . ILE A 1 141 ? -7.338 0.646 -1.740 1.00 95.31 141 ILE A CA 1
ATOM 1097 C C . ILE A 1 141 ? -8.250 1.547 -2.578 1.00 95.31 141 ILE A C 1
ATOM 1099 O O . ILE A 1 141 ? -8.626 1.160 -3.683 1.00 95.31 141 ILE A O 1
ATOM 1103 N N . SER A 1 142 ? -8.567 2.745 -2.085 1.00 95.12 142 SER A N 1
ATOM 1104 C CA . SER A 1 142 ? -9.431 3.724 -2.755 1.00 95.12 142 SER A CA 1
ATOM 1105 C C . SER A 1 142 ? -8.840 4.140 -4.095 1.00 95.12 142 SER A C 1
ATOM 1107 O O . SER A 1 142 ? -9.516 4.022 -5.117 1.00 95.12 142 SER A O 1
ATOM 1109 N N . PHE A 1 143 ? -7.541 4.458 -4.132 1.00 96.69 143 PHE A N 1
ATOM 1110 C CA . PHE A 1 143 ? -6.826 4.720 -5.381 1.00 96.69 143 PHE A CA 1
ATOM 1111 C C . PHE A 1 143 ? -6.963 3.559 -6.378 1.00 96.69 143 PHE A C 1
ATOM 1113 O O . PHE A 1 143 ? -7.248 3.762 -7.561 1.00 96.69 143 PHE A O 1
ATOM 1120 N N . GLY A 1 144 ? -6.811 2.317 -5.909 1.00 96.12 144 GLY A N 1
ATOM 1121 C CA . GLY A 1 144 ? -7.001 1.139 -6.749 1.00 96.12 144 GLY A CA 1
ATOM 1122 C C . GLY A 1 144 ? -8.428 1.001 -7.283 1.00 96.12 144 GLY A C 1
ATOM 1123 O O . GLY A 1 144 ? -8.613 0.640 -8.445 1.00 96.12 144 GLY A O 1
ATOM 1124 N N . VAL A 1 145 ? -9.441 1.285 -6.464 1.00 95.06 145 VAL A N 1
ATOM 1125 C CA . VAL A 1 145 ? -10.854 1.237 -6.876 1.00 95.06 145 VAL A CA 1
ATOM 1126 C C . VAL A 1 145 ? -11.142 2.286 -7.946 1.00 95.06 145 VAL A C 1
ATOM 1128 O O . VAL A 1 145 ? -11.778 1.967 -8.953 1.00 95.06 145 VAL A O 1
ATOM 1131 N N . GLU A 1 146 ? -10.639 3.503 -7.756 1.00 95.62 146 GLU A N 1
ATOM 1132 C CA . GLU A 1 146 ? -10.838 4.633 -8.664 1.00 95.62 146 GLU A CA 1
ATOM 1133 C C . GLU A 1 146 ? -10.129 4.435 -10.006 1.00 95.62 146 GLU A C 1
ATOM 1135 O O . GLU A 1 146 ? -10.713 4.664 -11.067 1.00 95.62 146 GLU A O 1
ATOM 1140 N N . ARG A 1 147 ? -8.871 3.982 -9.980 1.00 94.75 147 ARG A N 1
ATOM 1141 C CA . ARG A 1 147 ? -8.007 3.936 -11.171 1.00 94.75 147 ARG A CA 1
ATOM 1142 C C . ARG A 1 147 ? -8.006 2.573 -11.867 1.00 94.75 147 ARG A C 1
ATOM 1144 O O . ARG A 1 147 ? -7.750 2.503 -13.070 1.00 94.75 147 ARG A O 1
ATOM 1151 N N . HIS A 1 148 ? -8.328 1.492 -11.150 1.00 94.25 148 HIS A N 1
ATOM 1152 C CA . HIS A 1 148 ? -8.217 0.099 -11.616 1.00 94.25 148 HIS A CA 1
ATOM 1153 C C . HIS A 1 148 ? -9.433 -0.760 -11.236 1.00 94.25 148 HIS A C 1
ATOM 1155 O O . HIS A 1 148 ? -9.300 -1.926 -10.851 1.00 94.25 148 HIS A O 1
ATOM 1161 N N . SER A 1 149 ? -10.638 -0.204 -11.381 1.00 92.38 149 SER A N 1
ATOM 1162 C CA . SER A 1 149 ? -11.903 -0.841 -10.979 1.00 92.38 149 SER A CA 1
ATOM 1163 C C . SER A 1 149 ? -12.088 -2.288 -11.470 1.00 92.38 149 SER A C 1
ATOM 1165 O O . SER A 1 149 ? -12.656 -3.111 -10.748 1.00 92.38 149 SER A O 1
ATOM 1167 N N . SER A 1 150 ? -11.575 -2.639 -12.656 1.00 91.38 150 SER A N 1
ATOM 1168 C CA . SER A 1 150 ? -11.628 -4.004 -13.201 1.00 91.38 150 SER A CA 1
ATOM 1169 C C . SER A 1 150 ? -10.831 -5.026 -12.381 1.00 91.38 150 SER A C 1
ATOM 1171 O O . SER A 1 150 ? -11.279 -6.164 -12.247 1.00 91.38 150 SER A O 1
ATOM 1173 N N . TYR A 1 151 ? -9.696 -4.630 -11.798 1.00 91.75 151 TYR A N 1
ATOM 1174 C CA . TYR A 1 151 ? -8.883 -5.485 -10.928 1.00 91.75 151 TYR A CA 1
ATOM 1175 C C . TYR A 1 151 ? -9.466 -5.555 -9.512 1.00 91.75 151 TYR A C 1
ATOM 1177 O O . TYR A 1 151 ? -9.497 -6.619 -8.894 1.00 91.75 151 TYR A O 1
ATOM 1185 N N . MET A 1 152 ? -9.992 -4.435 -9.012 1.00 93.81 152 MET A N 1
ATOM 1186 C CA . MET A 1 152 ? -10.465 -4.330 -7.630 1.00 93.81 152 MET A CA 1
ATOM 1187 C C . MET A 1 152 ? -11.850 -4.930 -7.387 1.00 93.81 152 MET A C 1
ATOM 1189 O O . MET A 1 152 ? -12.120 -5.391 -6.278 1.00 93.81 152 MET A O 1
ATOM 1193 N N . ARG A 1 153 ? -12.730 -4.966 -8.400 1.00 91.00 153 ARG A N 1
ATOM 1194 C CA . ARG A 1 153 ? -14.123 -5.424 -8.242 1.00 91.00 153 ARG A CA 1
ATOM 1195 C C . ARG A 1 153 ? -14.214 -6.804 -7.590 1.00 91.00 153 ARG A C 1
ATOM 1197 O O . ARG A 1 153 ? -14.917 -6.967 -6.598 1.00 91.00 153 ARG A O 1
ATOM 1204 N N . ASN A 1 154 ? -13.506 -7.787 -8.143 1.00 85.38 154 ASN A N 1
ATOM 1205 C CA . ASN A 1 154 ? -13.548 -9.154 -7.625 1.00 85.38 154 ASN A CA 1
ATOM 1206 C C . ASN A 1 154 ? -12.918 -9.233 -6.234 1.00 85.38 154 ASN A C 1
ATOM 1208 O O . ASN A 1 154 ? -13.454 -9.898 -5.354 1.00 85.38 154 ASN A O 1
ATOM 1212 N N . PHE A 1 155 ? -11.813 -8.520 -6.024 1.00 88.81 155 PHE A N 1
ATOM 1213 C CA . PHE A 1 155 ? -11.108 -8.516 -4.751 1.00 88.81 155 PHE A CA 1
ATOM 1214 C C . PHE A 1 155 ? -11.986 -7.989 -3.605 1.00 88.81 155 PHE A C 1
ATOM 1216 O O . PHE A 1 155 ? -12.101 -8.645 -2.571 1.00 88.81 155 PHE A O 1
ATOM 1223 N N . ILE A 1 156 ? -12.686 -6.868 -3.820 1.00 90.75 156 ILE A N 1
ATOM 1224 C CA . ILE A 1 156 ? -13.625 -6.292 -2.845 1.00 90.75 156 ILE A CA 1
ATOM 1225 C C . ILE A 1 156 ? -14.725 -7.286 -2.469 1.00 90.75 156 ILE A C 1
ATOM 1227 O O . ILE A 1 156 ? -15.009 -7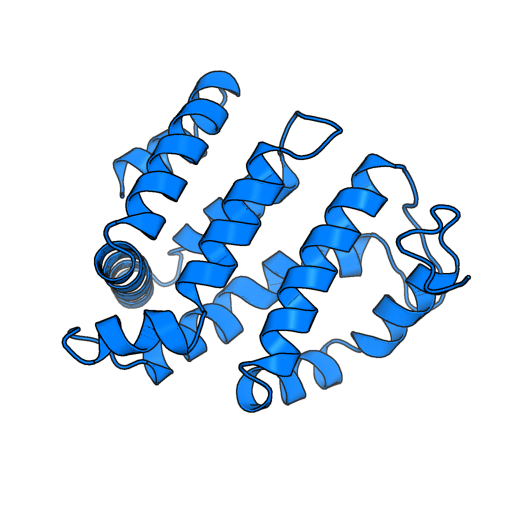.454 -1.282 1.00 90.75 156 ILE A O 1
ATOM 1231 N N . ILE A 1 157 ? -15.325 -7.941 -3.468 1.00 86.88 157 ILE A N 1
ATOM 1232 C CA . ILE A 1 157 ? -16.434 -8.883 -3.269 1.00 86.88 157 ILE A CA 1
ATOM 1233 C C . ILE A 1 157 ? -15.949 -10.124 -2.512 1.00 86.88 157 ILE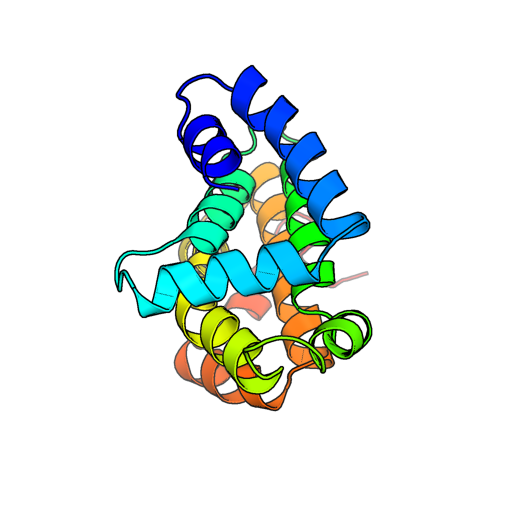 A C 1
ATOM 1235 O O . ILE A 1 157 ? -16.523 -10.483 -1.489 1.00 86.88 157 ILE A O 1
ATOM 1239 N N . TYR A 1 158 ? -14.874 -10.766 -2.975 1.00 86.12 158 TYR A N 1
ATOM 1240 C CA . TYR A 1 158 ? -14.402 -12.030 -2.398 1.00 86.12 158 TYR A CA 1
ATOM 1241 C C . TYR A 1 158 ? -13.798 -11.894 -0.997 1.00 86.12 158 TYR A C 1
ATOM 1243 O O . TYR A 1 158 ? -13.698 -12.890 -0.283 1.00 86.12 158 TYR A O 1
ATOM 1251 N N . ARG A 1 159 ? -13.355 -10.696 -0.603 1.00 85.31 159 ARG A N 1
ATOM 1252 C CA . ARG A 1 159 ? -12.769 -10.431 0.723 1.00 85.31 159 ARG A CA 1
ATOM 1253 C C . ARG A 1 159 ? -13.729 -9.726 1.684 1.00 85.31 159 ARG A C 1
ATOM 1255 O O . ARG A 1 159 ? -13.324 -9.416 2.804 1.00 85.31 159 ARG A O 1
ATOM 1262 N N . ASP A 1 160 ? -14.967 -9.474 1.251 1.00 88.06 160 ASP A N 1
ATOM 1263 C CA . ASP A 1 160 ? -15.978 -8.707 1.988 1.00 88.06 160 ASP A CA 1
ATOM 1264 C C . ASP A 1 160 ? -15.418 -7.375 2.530 1.00 88.06 160 ASP A C 1
ATOM 1266 O O . ASP A 1 160 ? -15.619 -6.986 3.684 1.00 88.06 160 ASP A O 1
ATOM 1270 N N . LEU A 1 161 ? -14.625 -6.683 1.697 1.00 90.62 161 LEU A N 1
ATOM 1271 C CA . LEU A 1 161 ? -13.895 -5.493 2.144 1.00 90.62 161 LEU A CA 1
ATOM 1272 C C . LEU A 1 161 ? -14.841 -4.377 2.563 1.00 90.62 161 LEU A C 1
ATOM 1274 O O . LEU A 1 161 ? -14.548 -3.681 3.527 1.00 90.62 161 LEU A O 1
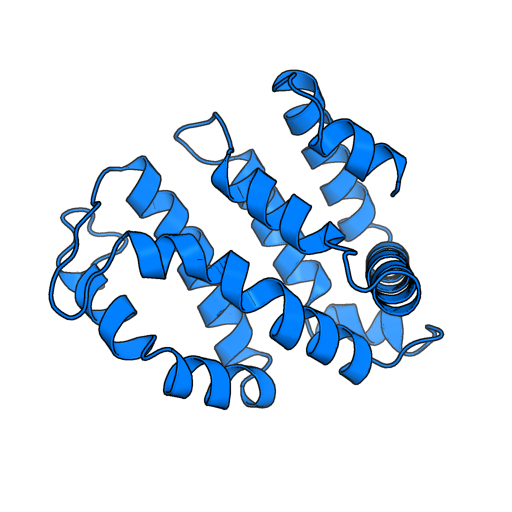ATOM 1278 N N . LEU A 1 162 ? -15.980 -4.222 1.883 1.00 90.88 162 LEU A N 1
ATOM 1279 C CA . LEU A 1 162 ? -16.952 -3.181 2.219 1.00 90.88 162 LEU A CA 1
ATOM 1280 C C . LEU A 1 162 ? -17.440 -3.319 3.661 1.00 90.88 162 LEU A C 1
ATOM 1282 O O . LEU A 1 162 ? -17.445 -2.330 4.391 1.00 90.88 162 LEU A O 1
ATOM 1286 N N . LYS A 1 163 ? -17.774 -4.538 4.107 1.00 91.50 163 LYS A N 1
ATOM 1287 C CA . LYS A 1 163 ? -18.186 -4.781 5.495 1.00 91.50 163 LYS A CA 1
ATOM 1288 C C . LYS A 1 163 ? -17.091 -4.360 6.475 1.00 91.50 163 LYS A C 1
ATOM 1290 O O . LYS A 1 163 ? -17.376 -3.703 7.473 1.00 91.50 163 LYS A O 1
ATOM 1295 N N . ARG A 1 164 ? -15.832 -4.673 6.162 1.00 91.56 164 ARG A N 1
ATOM 1296 C CA . ARG A 1 164 ? -14.673 -4.325 7.001 1.00 91.56 164 ARG A CA 1
ATOM 1297 C C . ARG A 1 164 ? -14.412 -2.825 7.054 1.00 91.56 164 ARG A C 1
ATOM 1299 O O . ARG A 1 164 ? -14.181 -2.300 8.137 1.00 91.56 164 ARG A O 1
ATOM 1306 N N . VAL A 1 165 ? -14.501 -2.131 5.920 1.00 91.75 165 VAL A N 1
ATOM 1307 C CA . VAL A 1 165 ? -14.371 -0.667 5.856 1.00 91.75 165 VAL A CA 1
ATOM 1308 C C . VAL A 1 165 ? -15.483 0.006 6.664 1.00 91.75 165 VAL A C 1
ATOM 1310 O O . VAL A 1 165 ? -15.203 0.900 7.454 1.00 91.75 165 VAL A O 1
ATOM 1313 N N . LEU A 1 166 ? -16.728 -0.471 6.564 1.00 91.81 166 LEU A N 1
ATOM 1314 C CA . LEU A 1 166 ? -17.850 0.068 7.343 1.00 91.81 166 LEU A CA 1
ATOM 1315 C C . LEU A 1 166 ? -17.664 -0.092 8.859 1.00 91.81 166 LEU A C 1
ATOM 1317 O O . LEU A 1 166 ? -18.137 0.745 9.625 1.00 91.81 166 LEU A O 1
ATOM 1321 N N . LEU A 1 167 ? -16.962 -1.132 9.321 1.00 92.88 167 LEU A N 1
ATOM 1322 C CA . LEU A 1 167 ? -16.640 -1.279 10.745 1.00 92.88 167 LEU A CA 1
ATOM 1323 C C . LEU A 1 167 ? -15.683 -0.193 11.251 1.00 92.88 167 LEU A C 1
ATOM 1325 O O . LEU A 1 167 ? -15.728 0.125 12.440 1.00 92.88 167 LEU A O 1
ATOM 1329 N N . LEU A 1 168 ? -14.869 0.402 10.375 1.00 92.62 168 LEU A N 1
ATOM 1330 C CA . LEU A 1 168 ? -13.974 1.502 10.741 1.00 92.62 168 LEU A CA 1
ATOM 1331 C C . LEU A 1 168 ? -14.733 2.792 11.071 1.00 92.62 168 LEU A C 1
ATOM 1333 O O . LEU A 1 168 ? -14.215 3.611 11.823 1.00 92.62 168 LEU A O 1
ATOM 1337 N N . LEU A 1 169 ? -15.998 2.918 10.647 1.00 90.56 169 LEU A N 1
ATOM 1338 C CA . LEU A 1 169 ? -16.889 4.010 11.065 1.00 90.56 169 LEU A CA 1
ATOM 1339 C C . LEU A 1 169 ? -17.183 4.023 12.569 1.00 90.56 169 LEU A 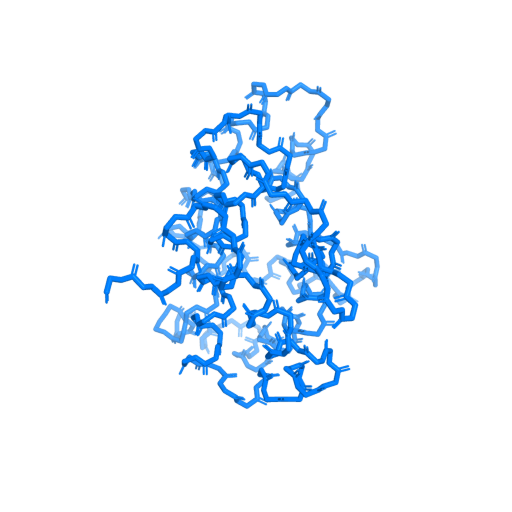C 1
ATOM 1341 O O . LEU A 1 169 ? -17.688 5.006 13.099 1.00 90.56 169 LEU A O 1
ATOM 1345 N N . LYS A 1 170 ? -16.868 2.930 13.266 1.00 90.56 170 LYS A N 1
ATOM 1346 C CA . LYS A 1 170 ? -16.966 2.825 14.726 1.00 90.56 170 LYS A CA 1
ATOM 1347 C C . LYS A 1 170 ? -15.658 3.191 15.435 1.00 90.56 170 LYS A C 1
ATOM 1349 O O . LYS A 1 170 ? -15.591 3.043 16.654 1.00 90.56 170 LYS A O 1
ATOM 1354 N N . SER A 1 171 ? -14.618 3.586 14.696 1.00 92.94 171 SER A N 1
ATOM 1355 C CA . SER A 1 171 ? -13.351 4.021 15.280 1.00 92.94 171 SER A CA 1
ATOM 1356 C C . SER A 1 171 ? -13.562 5.263 16.139 1.00 92.94 171 SER A C 1
ATOM 1358 O O . SER A 1 171 ? -14.364 6.139 15.816 1.00 92.94 171 SER A O 1
ATOM 1360 N N . ARG A 1 172 ? -12.806 5.363 17.232 1.00 91.06 172 ARG A N 1
ATOM 1361 C CA . ARG A 1 172 ? -12.747 6.590 18.042 1.00 91.06 172 ARG A CA 1
ATOM 1362 C C . ARG A 1 172 ? -11.955 7.717 17.373 1.00 91.06 172 ARG A C 1
ATOM 1364 O O . ARG A 1 172 ? -11.958 8.833 17.884 1.00 91.06 172 ARG A O 1
ATOM 1371 N N . HIS A 1 173 ? -11.238 7.419 16.289 1.00 92.31 173 HIS A N 1
ATOM 1372 C CA . HIS A 1 173 ? -10.447 8.389 15.539 1.00 92.31 173 HIS A CA 1
ATOM 1373 C C . HIS A 1 173 ? -11.285 8.928 14.379 1.00 92.31 173 HIS A C 1
ATOM 1375 O O . HIS A 1 173 ? -11.588 8.205 13.429 1.00 92.31 173 HIS A O 1
ATOM 1381 N N . SER A 1 174 ? -11.659 10.205 14.458 1.00 87.56 174 SER A N 1
ATOM 1382 C CA . SER A 1 174 ? -12.588 10.851 13.518 1.00 87.56 174 SER A CA 1
ATOM 1383 C C . SER A 1 174 ? -12.130 10.803 12.060 1.00 87.56 174 SER A C 1
ATOM 1385 O O . SER A 1 174 ? -12.955 10.737 11.164 1.00 87.56 174 SER A O 1
ATOM 1387 N N . PHE A 1 175 ? -10.823 10.769 11.796 1.00 88.38 175 PHE A N 1
ATOM 1388 C CA . PHE A 1 175 ? -10.313 10.678 10.425 1.00 88.38 175 PHE A CA 1
ATOM 1389 C C . PHE A 1 175 ? -10.572 9.316 9.752 1.00 88.38 175 PHE A C 1
ATOM 1391 O O . PHE A 1 175 ? 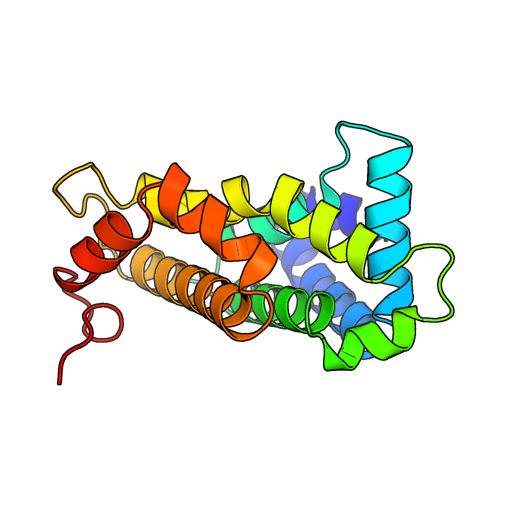-10.516 9.230 8.529 1.00 88.38 175 PHE A O 1
ATOM 1398 N N . LEU A 1 176 ? -10.851 8.252 10.517 1.00 87.06 176 LEU A N 1
ATOM 1399 C CA . LEU A 1 176 ? -11.291 6.958 9.974 1.00 87.06 176 LEU A CA 1
ATOM 1400 C C . LEU A 1 176 ? -12.807 6.814 9.960 1.00 87.06 176 LEU A C 1
ATOM 1402 O O . LEU A 1 176 ? -13.373 6.197 9.055 1.00 87.06 176 LEU A O 1
ATOM 1406 N N . ALA A 1 177 ? -13.462 7.343 10.986 1.00 77.38 177 ALA A N 1
ATOM 1407 C CA . ALA A 1 177 ? -14.902 7.356 11.050 1.00 77.38 177 ALA A CA 1
ATOM 1408 C C . ALA A 1 177 ? -15.417 8.516 10.204 1.00 77.38 177 ALA A C 1
ATOM 1410 O O . ALA A 1 177 ? -15.551 9.605 10.734 1.00 77.38 177 ALA A O 1
ATOM 1411 N N . LEU A 1 178 ? -15.661 8.291 8.901 1.00 63.47 178 LEU A N 1
ATOM 1412 C CA . LEU A 1 178 ? -16.301 9.259 7.990 1.00 63.47 178 LEU A CA 1
ATOM 1413 C C . LEU A 1 178 ? -17.535 9.889 8.661 1.00 63.47 178 LEU A C 1
ATOM 1415 O O . LEU A 1 178 ? -18.621 9.325 8.571 1.00 63.47 178 LEU A O 1
ATOM 1419 N N . CYS A 1 179 ? -17.329 11.012 9.351 1.00 43.06 179 CYS A N 1
ATOM 1420 C CA . CYS A 1 179 ? -18.306 11.872 10.008 1.00 43.06 179 CYS A CA 1
ATOM 1421 C C . CYS A 1 179 ? -17.580 13.144 10.491 1.00 43.06 179 CYS A C 1
ATOM 1423 O O . CYS A 1 179 ? -16.923 13.136 11.534 1.00 43.06 179 CYS A O 1
ATOM 1425 N N . GLU A 1 180 ? -17.766 14.244 9.763 1.00 35.22 180 GLU A N 1
ATOM 1426 C CA . GLU A 1 180 ? -18.460 15.392 10.363 1.00 35.22 180 GLU A CA 1
ATOM 1427 C C . GLU A 1 180 ? -19.876 15.436 9.783 1.00 35.22 180 GLU A C 1
ATOM 1429 O O . GLU A 1 180 ? -20.013 15.174 8.563 1.00 35.22 180 GLU A O 1
#

pLDDT: mean 90.6, std 9.3, range [35.22, 98.44]

Radius of gyration: 16.4 Å; chains: 1; bounding box: 40×33×43 Å

InterPro domains:
  IPR006887 Serine/threonine-protein phosphatase 4 regulatory subunit 3-like, central domain [PF04802] (1-179)
  IPR051137 Serine/threonine-protein phosphatase 4 regulatory subunit 3-like [PTHR23318] (2-179)

Organism: NCBI:txid241478